Protein AF-A0A9X2YB60-F1 (afdb_monomer_lite)

Secondary structure (DSSP, 8-state):
--HHIIIIITHHHHHHHHHHHHHTTPPPPSS-GGGGGGG-S-EEESS-GGGSPP-TT--TTEEE----PPPTT-------TTGGGGGS-S-------TTTS-S-GGGTHHHHHHHHTT-TT-

Organism: NCBI:txid190147

Structure (mmCIF, N/CA/C/O backbone):
data_AF-A0A9X2YB60-F1
#
_entry.id   AF-A0A9X2YB60-F1
#
loop_
_atom_site.group_PDB
_atom_site.id
_atom_site.type_symbol
_atom_site.label_atom_id
_atom_site.label_alt_id
_atom_site.label_comp_id
_atom_site.label_asym_id
_atom_site.label_entity_id
_atom_site.label_seq_id
_atom_site.pdbx_PDB_ins_code
_atom_site.Cartn_x
_atom_site.Cartn_y
_atom_site.Cartn_z
_atom_site.occupancy
_atom_site.B_iso_or_equiv
_atom_site.auth_seq_id
_atom_site.auth_comp_id
_atom_site.auth_asym_id
_atom_site.auth_atom_id
_atom_site.pdbx_PDB_model_num
ATOM 1 N N . MET A 1 1 ? -1.958 3.501 -20.602 1.00 59.91 1 MET A N 1
ATOM 2 C CA . MET A 1 1 ? -1.789 4.946 -20.308 1.00 59.91 1 MET A CA 1
ATOM 3 C C . MET A 1 1 ? -1.576 5.733 -21.597 1.00 59.91 1 MET A C 1
ATOM 5 O O . MET A 1 1 ? -1.116 5.164 -22.579 1.00 59.91 1 MET A O 1
ATOM 9 N N . THR A 1 2 ? -1.927 7.021 -21.622 1.00 77.19 2 THR A N 1
ATOM 10 C CA . THR A 1 2 ? -1.809 7.863 -22.825 1.00 77.19 2 THR A CA 1
ATOM 11 C C . THR A 1 2 ? -0.345 8.207 -23.132 1.00 77.19 2 THR A C 1
ATOM 13 O O . THR A 1 2 ? 0.476 8.379 -22.231 1.00 77.19 2 THR A O 1
ATOM 16 N N . THR A 1 3 ? 0.002 8.352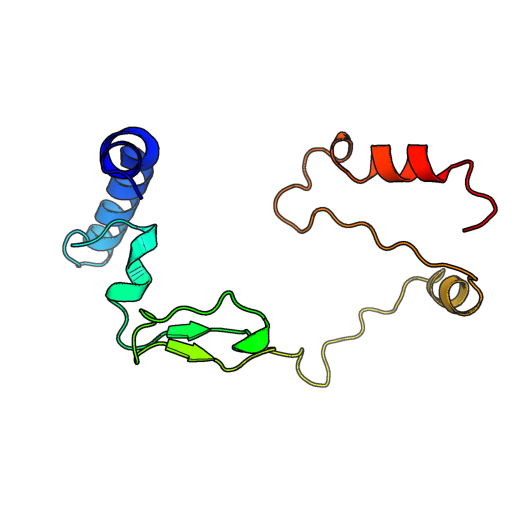 -24.415 1.00 76.44 3 THR A N 1
ATOM 17 C CA . THR A 1 3 ? 1.366 8.682 -24.879 1.00 76.44 3 THR A CA 1
ATOM 18 C C . THR A 1 3 ? 1.938 9.945 -24.222 1.00 76.44 3 THR A C 1
ATOM 20 O O . THR A 1 3 ? 3.147 10.034 -24.004 1.00 76.44 3 THR A O 1
ATOM 23 N N . VAL A 1 4 ? 1.074 10.900 -23.865 1.00 80.69 4 VAL A N 1
ATOM 24 C CA . VAL A 1 4 ? 1.436 12.146 -23.174 1.00 80.69 4 VAL A CA 1
ATOM 25 C C . VAL A 1 4 ? 1.972 11.870 -21.767 1.00 80.69 4 VAL A C 1
ATOM 27 O O . VAL A 1 4 ? 3.024 12.398 -21.406 1.00 80.69 4 VAL A O 1
ATOM 30 N N . ALA A 1 5 ? 1.318 10.992 -20.999 1.00 79.81 5 ALA A N 1
ATOM 31 C CA . ALA A 1 5 ? 1.779 10.628 -19.661 1.00 79.81 5 ALA A CA 1
ATOM 32 C C . ALA A 1 5 ? 3.189 10.019 -19.704 1.00 79.81 5 ALA A C 1
ATOM 34 O O . ALA A 1 5 ? 4.067 10.448 -18.961 1.00 79.81 5 ALA A O 1
ATOM 35 N N . HIS A 1 6 ? 3.446 9.095 -20.637 1.00 78.94 6 HIS A N 1
ATOM 36 C CA . HIS A 1 6 ? 4.764 8.462 -20.778 1.00 78.94 6 HIS A CA 1
ATOM 37 C C . HIS A 1 6 ? 5.853 9.439 -21.225 1.00 78.94 6 HIS A C 1
ATOM 39 O O . HIS A 1 6 ? 6.951 9.454 -20.669 1.00 78.94 6 HIS A O 1
ATOM 45 N N . ARG A 1 7 ? 5.577 10.233 -22.267 1.00 75.38 7 ARG A N 1
ATOM 46 C CA . ARG A 1 7 ? 6.618 11.005 -22.963 1.00 75.38 7 ARG A CA 1
ATOM 47 C C . ARG A 1 7 ? 6.845 12.400 -22.405 1.00 75.38 7 ARG A C 1
ATOM 49 O O . ARG A 1 7 ? 7.898 12.973 -22.678 1.00 75.38 7 ARG A O 1
ATOM 56 N N . VAL A 1 8 ? 5.889 12.938 -21.654 1.00 81.06 8 VAL A N 1
ATOM 57 C CA . VAL A 1 8 ? 5.962 14.298 -21.110 1.00 81.06 8 VAL A CA 1
ATOM 58 C C . VAL A 1 8 ? 6.044 14.247 -19.594 1.00 81.06 8 VAL A C 1
ATOM 60 O O . VAL A 1 8 ? 7.079 14.606 -19.040 1.00 81.06 8 VAL A O 1
ATOM 63 N N . ILE A 1 9 ? 5.007 13.726 -18.937 1.00 85.94 9 ILE A N 1
ATOM 64 C CA . ILE A 1 9 ? 4.895 13.753 -17.471 1.00 85.94 9 ILE A CA 1
ATOM 65 C C . ILE A 1 9 ? 5.959 12.849 -16.833 1.00 85.94 9 ILE A C 1
ATOM 67 O O . ILE A 1 9 ? 6.738 13.284 -15.990 1.00 85.94 9 ILE A O 1
ATOM 71 N N . MET A 1 10 ? 6.062 11.604 -17.302 1.00 89.88 10 MET A N 1
ATOM 72 C CA . MET A 1 10 ? 6.930 10.576 -16.717 1.00 89.88 10 MET A CA 1
ATOM 73 C C . MET A 1 10 ? 8.267 10.406 -17.450 1.00 89.88 10 MET A C 1
ATOM 75 O O . MET A 1 10 ? 9.009 9.452 -17.200 1.00 89.88 10 MET A O 1
ATOM 79 N N . ARG A 1 11 ? 8.626 11.348 -18.334 1.00 89.50 11 ARG A N 1
ATOM 80 C CA . ARG A 1 11 ? 9.877 11.290 -19.111 1.00 89.50 11 ARG A CA 1
ATOM 81 C C . ARG A 1 11 ? 11.111 11.211 -18.212 1.00 89.50 11 ARG A C 1
ATOM 83 O O . ARG A 1 11 ? 12.074 10.523 -18.547 1.00 89.50 11 ARG A O 1
ATOM 90 N N . GLY A 1 12 ? 11.096 11.931 -17.089 1.00 92.06 12 GLY A N 1
ATOM 91 C CA . GLY A 1 12 ? 12.183 11.921 -16.108 1.00 92.06 12 GLY A CA 1
ATOM 92 C C . GLY A 1 12 ? 12.403 10.533 -15.506 1.00 92.06 12 GLY A C 1
ATOM 93 O O . GLY A 1 12 ? 13.531 10.036 -15.512 1.00 92.06 12 GLY A O 1
ATOM 94 N N . SER A 1 13 ? 11.318 9.885 -15.076 1.00 91.88 13 SER A N 1
ATOM 95 C CA . SER A 1 13 ? 11.325 8.526 -14.525 1.00 91.88 13 SER A CA 1
ATOM 96 C C . SER A 1 13 ? 11.848 7.513 -15.540 1.00 91.88 13 SER A C 1
ATOM 98 O O . SER A 1 13 ? 12.756 6.747 -15.221 1.00 91.88 13 SER A O 1
ATOM 100 N N . GLN A 1 14 ? 11.372 7.581 -16.790 1.00 93.06 14 GLN A N 1
ATOM 101 C CA . GLN A 1 14 ? 11.837 6.691 -17.857 1.00 93.06 14 GLN A CA 1
ATOM 102 C C . GLN A 1 14 ? 13.342 6.849 -18.124 1.00 93.06 14 GLN A C 1
ATOM 104 O O . GLN A 1 14 ? 14.073 5.866 -18.147 1.00 93.06 14 GLN A O 1
ATOM 109 N N . ARG A 1 15 ? 13.845 8.088 -18.239 1.00 93.25 15 ARG A N 1
ATOM 110 C CA . ARG A 1 15 ? 15.286 8.336 -18.446 1.00 93.25 15 ARG A CA 1
ATOM 111 C C . ARG A 1 15 ? 16.144 7.805 -17.301 1.00 93.25 15 ARG A C 1
ATOM 113 O O . ARG A 1 15 ? 17.274 7.379 -17.534 1.00 93.25 15 ARG A O 1
ATOM 120 N N . ARG A 1 16 ? 15.651 7.889 -16.061 1.00 94.56 16 ARG A N 1
ATOM 121 C CA . ARG A 1 16 ? 16.364 7.365 -14.891 1.00 94.56 16 ARG A CA 1
ATOM 122 C C . ARG A 1 16 ? 16.382 5.838 -14.899 1.00 94.56 16 ARG A C 1
ATOM 124 O O . ARG A 1 16 ? 17.426 5.265 -14.606 1.00 94.56 16 ARG A O 1
ATOM 131 N N . PHE A 1 17 ? 15.279 5.209 -15.295 1.00 94.31 17 PHE A N 1
ATOM 132 C CA . PHE A 1 17 ? 15.194 3.763 -15.476 1.00 94.31 17 PHE A CA 1
ATOM 133 C C . PHE A 1 17 ? 16.146 3.259 -16.565 1.00 94.31 17 PHE A C 1
ATOM 135 O O . PHE A 1 17 ? 16.976 2.400 -16.289 1.00 94.31 17 PHE A O 1
ATOM 142 N N . ASP A 1 18 ? 16.136 3.871 -17.752 1.00 94.81 18 ASP A N 1
ATOM 143 C CA . ASP A 1 18 ? 17.036 3.482 -18.847 1.00 94.81 18 ASP A CA 1
ATOM 144 C C . ASP A 1 18 ? 18.516 3.663 -18.475 1.00 94.81 18 ASP A C 1
ATOM 146 O O . ASP A 1 18 ? 19.362 2.865 -18.871 1.00 94.81 18 ASP A O 1
ATOM 150 N N . ARG A 1 19 ? 18.844 4.684 -17.671 1.00 96.06 19 ARG A N 1
ATOM 151 C CA . ARG A 1 19 ? 20.201 4.861 -17.134 1.00 96.06 19 ARG A CA 1
ATOM 152 C C . ARG A 1 19 ? 20.581 3.748 -16.158 1.00 96.06 19 ARG A C 1
ATOM 154 O O . ARG A 1 19 ? 21.719 3.295 -16.194 1.00 96.06 19 ARG A O 1
ATOM 161 N N . ALA A 1 20 ? 19.660 3.333 -15.289 1.00 95.75 20 ALA A N 1
ATOM 162 C CA . ALA A 1 20 ? 19.894 2.227 -14.365 1.00 95.75 20 ALA A CA 1
ATOM 163 C C . ALA A 1 20 ? 20.106 0.906 -15.123 1.00 95.75 20 ALA A C 1
ATOM 165 O O . ALA A 1 20 ? 21.042 0.176 -14.812 1.00 95.75 20 ALA A O 1
ATOM 166 N N . LEU A 1 21 ? 19.315 0.654 -16.173 1.00 95.12 21 LEU A N 1
ATOM 167 C CA . LEU A 1 21 ? 19.499 -0.494 -17.066 1.00 95.12 21 LEU A CA 1
ATOM 168 C C . LEU A 1 21 ? 20.868 -0.468 -17.754 1.00 95.12 21 LEU A C 1
ATOM 170 O O . LEU A 1 21 ? 21.579 -1.468 -17.722 1.00 95.12 21 LEU A O 1
ATOM 174 N N . ALA A 1 22 ? 21.273 0.681 -18.303 1.00 96.69 22 ALA A N 1
ATOM 175 C CA . ALA A 1 22 ? 22.586 0.835 -18.926 1.00 96.69 22 ALA A CA 1
ATOM 176 C C . ALA A 1 22 ? 23.737 0.605 -17.931 1.00 96.69 22 ALA A C 1
ATOM 178 O O . ALA A 1 22 ? 24.714 -0.061 -18.265 1.00 96.69 22 ALA A O 1
ATOM 179 N N . ALA A 1 23 ? 23.613 1.103 -16.696 1.00 97.56 23 ALA A N 1
ATOM 180 C CA . ALA A 1 23 ? 24.595 0.868 -15.636 1.00 97.56 23 ALA A CA 1
ATOM 181 C C . ALA A 1 23 ? 24.687 -0.615 -15.228 1.00 97.56 23 ALA A C 1
ATOM 183 O O . ALA A 1 23 ? 25.754 -1.069 -14.825 1.00 97.56 23 ALA A O 1
ATOM 184 N N . ALA A 1 24 ? 23.598 -1.372 -15.378 1.00 96.12 24 ALA A N 1
ATOM 185 C CA . ALA A 1 24 ? 23.562 -2.821 -15.190 1.00 96.12 24 ALA A CA 1
ATOM 186 C C . ALA A 1 24 ? 24.009 -3.619 -16.438 1.00 96.12 24 ALA A C 1
ATOM 188 O O . ALA A 1 24 ? 23.898 -4.841 -16.451 1.00 96.12 24 ALA A O 1
ATOM 189 N N . GLY A 1 25 ? 24.491 -2.954 -17.497 1.00 97.06 25 GLY A N 1
ATOM 190 C CA . GLY A 1 25 ? 24.929 -3.602 -18.741 1.00 97.06 25 GLY A CA 1
ATOM 191 C C . GLY A 1 25 ? 23.792 -4.017 -19.682 1.00 97.06 25 GLY A C 1
ATOM 192 O O . GLY A 1 25 ? 24.024 -4.752 -20.640 1.00 97.06 25 GLY A O 1
ATOM 193 N N . SER A 1 26 ? 22.567 -3.551 -19.430 1.00 95.31 26 SER A N 1
ATOM 194 C CA . SER A 1 26 ? 21.396 -3.829 -20.261 1.00 95.31 26 SER A CA 1
ATOM 195 C C . SER A 1 26 ? 21.132 -2.716 -21.282 1.00 95.31 26 SER A C 1
ATOM 197 O O . SER A 1 26 ? 21.686 -1.616 -21.224 1.00 95.31 26 SER A O 1
ATOM 199 N N . ARG A 1 27 ? 20.260 -3.008 -22.248 1.00 94.75 27 ARG A N 1
ATOM 200 C CA . ARG A 1 27 ? 19.737 -2.020 -23.202 1.00 94.75 27 ARG A CA 1
ATOM 201 C C . ARG A 1 27 ? 18.623 -1.201 -22.544 1.00 94.75 27 ARG A C 1
ATOM 203 O O . ARG A 1 27 ? 18.078 -1.589 -21.514 1.00 94.75 27 ARG A O 1
ATOM 210 N N . SER A 1 28 ? 18.262 -0.073 -23.155 1.00 93.75 28 SER A N 1
ATOM 211 C CA . SER A 1 28 ? 17.074 0.689 -22.748 1.00 93.75 28 SER A CA 1
ATOM 212 C C . SER A 1 28 ? 15.814 -0.173 -22.809 1.00 93.75 28 SER A C 1
ATOM 214 O O . SER A 1 28 ? 15.710 -1.075 -23.645 1.00 93.75 28 SER A O 1
ATOM 216 N N . SER A 1 29 ? 14.851 0.126 -21.939 1.00 92.75 29 SER A N 1
ATOM 217 C CA . SER A 1 29 ? 13.627 -0.662 -21.849 1.00 92.75 29 SER A CA 1
ATOM 218 C C . SER A 1 29 ? 12.781 -0.511 -23.118 1.00 92.75 29 SER A C 1
ATOM 220 O O . SER A 1 29 ? 12.536 0.618 -23.554 1.00 92.75 29 SER A O 1
ATOM 222 N N . PRO A 1 30 ? 12.270 -1.611 -23.701 1.00 92.81 30 PRO A N 1
ATOM 223 C CA . PRO A 1 30 ? 11.337 -1.546 -24.825 1.00 92.81 30 PRO A CA 1
ATOM 224 C C . PRO A 1 30 ? 9.923 -1.104 -24.406 1.00 92.81 30 PRO A C 1
ATOM 226 O O . PRO A 1 30 ? 9.090 -0.819 -25.265 1.00 92.81 30 PRO A O 1
ATOM 229 N N . VAL A 1 31 ? 9.638 -1.046 -23.101 1.00 91.25 31 VAL A N 1
ATOM 230 C CA . VAL A 1 31 ? 8.348 -0.624 -22.534 1.00 91.25 31 VAL A CA 1
ATOM 231 C C . VAL A 1 31 ? 8.527 0.517 -21.533 1.00 91.25 31 VAL A C 1
ATOM 233 O O . VAL A 1 31 ? 9.631 0.765 -21.037 1.00 91.25 31 VAL A O 1
ATOM 236 N N . PHE A 1 32 ? 7.436 1.217 -21.227 1.00 90.88 32 PHE A N 1
ATOM 237 C CA . PHE A 1 32 ? 7.440 2.220 -20.166 1.00 90.88 32 PHE A CA 1
ATOM 238 C C . PHE A 1 32 ? 7.711 1.566 -18.805 1.00 90.88 32 PHE A C 1
ATOM 240 O O . PHE A 1 32 ? 7.329 0.420 -18.594 1.00 90.88 32 PHE A O 1
ATOM 247 N N . ILE A 1 33 ? 8.346 2.281 -17.872 1.00 89.56 33 ILE A N 1
ATOM 248 C CA . ILE A 1 33 ? 8.767 1.720 -16.579 1.00 89.56 33 ILE A CA 1
ATOM 249 C C . ILE A 1 33 ? 7.642 0.976 -15.846 1.00 89.56 33 ILE A C 1
ATOM 251 O O . ILE A 1 33 ? 7.895 -0.102 -15.340 1.00 89.56 33 ILE A O 1
ATOM 255 N N . SER A 1 34 ? 6.401 1.470 -15.830 1.00 89.38 34 SER A N 1
ATOM 256 C CA . SER A 1 34 ? 5.283 0.781 -15.157 1.00 89.38 34 SER A CA 1
ATOM 257 C C . SER A 1 34 ? 4.751 -0.445 -15.912 1.00 89.38 34 SER A C 1
ATOM 259 O O . SER A 1 34 ? 4.039 -1.252 -15.328 1.00 89.38 34 SER A O 1
ATOM 261 N N . ASP A 1 35 ? 5.119 -0.609 -17.183 1.00 89.81 35 ASP A N 1
ATOM 262 C CA . ASP A 1 35 ? 4.763 -1.759 -18.020 1.00 89.81 35 ASP A CA 1
ATOM 263 C C . ASP A 1 35 ? 5.817 -2.882 -17.939 1.00 89.81 35 ASP A C 1
ATOM 265 O O . ASP A 1 35 ? 5.690 -3.892 -18.637 1.00 89.81 35 ASP A O 1
ATOM 269 N N . TRP A 1 36 ? 6.852 -2.732 -17.097 1.00 89.19 36 TRP A N 1
ATOM 270 C CA . TRP A 1 36 ? 7.916 -3.725 -16.914 1.00 89.19 36 TRP A CA 1
ATOM 271 C C . TRP A 1 36 ? 7.429 -5.162 -16.654 1.00 89.19 36 TRP A C 1
ATOM 273 O O . TRP A 1 36 ? 8.115 -6.064 -17.139 1.00 89.19 36 TRP A O 1
ATOM 283 N N . PRO A 1 37 ? 6.273 -5.434 -15.993 1.00 89.81 37 PRO A N 1
ATOM 284 C CA . PRO A 1 37 ? 5.827 -6.811 -15.771 1.00 89.81 37 PRO A CA 1
ATOM 285 C C . PRO A 1 37 ? 5.621 -7.601 -17.069 1.00 89.81 37 PRO A C 1
ATOM 287 O O . PRO A 1 37 ? 5.724 -8.820 -17.075 1.00 89.81 37 PRO A O 1
ATOM 290 N N . ARG A 1 38 ? 5.400 -6.912 -18.199 1.00 88.75 38 ARG A N 1
ATOM 291 C CA . ARG A 1 38 ? 5.291 -7.530 -19.531 1.00 88.75 38 ARG A CA 1
ATOM 292 C C . ARG A 1 38 ? 6.595 -8.153 -20.032 1.00 88.75 38 ARG A C 1
ATOM 294 O O . ARG A 1 38 ? 6.565 -8.881 -21.017 1.00 88.75 38 ARG A O 1
ATOM 301 N N . LEU A 1 39 ? 7.725 -7.793 -19.427 1.00 90.81 39 LEU A N 1
ATOM 302 C CA . LEU A 1 39 ? 9.052 -8.299 -19.775 1.00 90.81 39 LEU A CA 1
ATOM 303 C C . LEU A 1 39 ? 9.534 -9.397 -18.826 1.00 90.81 39 LEU A C 1
ATOM 305 O O . LEU A 1 39 ? 10.610 -9.939 -19.052 1.00 90.81 39 LEU A O 1
ATOM 309 N N . ALA A 1 40 ? 8.793 -9.681 -17.755 1.00 92.38 40 ALA A N 1
ATOM 310 C CA . ALA A 1 40 ? 9.167 -10.712 -16.805 1.00 92.38 40 ALA A CA 1
ATOM 311 C C . ALA A 1 40 ? 8.823 -12.101 -17.357 1.00 92.38 40 ALA A C 1
ATOM 313 O O . ALA A 1 40 ? 7.753 -12.288 -17.939 1.00 92.38 40 ALA A O 1
ATOM 314 N N . ASP A 1 41 ? 9.695 -13.081 -17.113 1.00 95.25 41 ASP A N 1
ATOM 315 C CA . ASP A 1 41 ? 9.409 -14.489 -17.421 1.00 95.25 41 ASP A CA 1
ATOM 316 C C . ASP A 1 41 ? 8.245 -15.028 -16.567 1.00 95.25 41 ASP A C 1
ATOM 318 O O . ASP A 1 41 ? 7.494 -15.898 -17.002 1.00 95.25 41 ASP A O 1
ATOM 322 N N . GLY A 1 42 ? 8.068 -14.469 -15.365 1.00 95.81 42 GLY A N 1
ATOM 323 C CA . GLY A 1 42 ? 6.981 -14.766 -14.438 1.00 95.81 42 GLY A CA 1
ATOM 324 C C . GLY A 1 42 ? 6.751 -13.620 -13.451 1.00 95.81 42 GLY A C 1
ATOM 325 O O . GLY A 1 42 ? 7.684 -12.900 -13.089 1.00 95.81 42 GLY A O 1
ATOM 326 N N . ILE A 1 43 ? 5.506 -13.447 -13.013 1.00 95.81 43 ILE A N 1
ATOM 327 C CA . ILE A 1 43 ? 5.096 -12.482 -11.992 1.00 95.81 43 ILE A CA 1
ATOM 328 C C . ILE A 1 43 ? 4.370 -13.232 -10.889 1.00 95.81 43 ILE A C 1
ATOM 330 O O . ILE A 1 43 ? 3.361 -13.884 -11.130 1.00 95.81 43 ILE A O 1
ATOM 334 N N . VAL A 1 44 ? 4.865 -13.078 -9.668 1.00 96.00 44 VAL A N 1
ATOM 335 C CA . VAL A 1 44 ? 4.259 -13.663 -8.477 1.00 96.00 44 VAL A CA 1
ATOM 336 C C . VAL A 1 44 ? 3.447 -12.574 -7.778 1.00 96.00 44 VAL A C 1
ATOM 338 O O . VAL A 1 44 ? 4.006 -11.700 -7.112 1.00 96.00 44 VAL A O 1
ATOM 341 N N . GLN A 1 45 ? 2.130 -12.596 -7.967 1.00 95.12 45 GLN A N 1
ATOM 342 C CA . GLN A 1 45 ? 1.198 -11.663 -7.344 1.00 95.12 45 GLN A CA 1
ATOM 343 C C . GLN A 1 45 ? 0.878 -12.147 -5.926 1.00 95.12 45 GLN A C 1
ATOM 345 O O . GLN A 1 45 ? 0.320 -13.225 -5.720 1.00 95.12 45 GLN A O 1
ATOM 350 N N . LEU A 1 46 ? 1.218 -11.334 -4.925 1.00 95.19 46 LEU A N 1
ATOM 351 C CA . LEU A 1 46 ? 1.098 -11.687 -3.501 1.00 95.19 46 LEU A CA 1
ATOM 352 C C . LEU A 1 46 ? -0.328 -11.483 -2.951 1.00 95.19 46 LEU A C 1
ATOM 354 O O . LEU A 1 46 ? -0.510 -11.079 -1.803 1.00 95.19 46 LEU A O 1
ATOM 358 N N . SER A 1 47 ? -1.326 -11.766 -3.784 1.00 94.44 47 SER A N 1
ATOM 359 C CA . SER A 1 47 ? -2.761 -11.627 -3.528 1.00 94.44 47 SER A CA 1
ATOM 360 C C . SER A 1 47 ? -3.499 -12.891 -3.989 1.00 94.44 47 SER A C 1
ATOM 362 O O . SER A 1 47 ? -2.880 -13.795 -4.554 1.00 94.44 47 SER A O 1
ATOM 364 N N . VAL A 1 48 ? -4.807 -12.954 -3.745 1.00 94.25 48 VAL A N 1
ATOM 365 C CA . VAL A 1 48 ? -5.713 -13.931 -4.375 1.00 94.25 48 VAL A CA 1
ATOM 366 C C . VAL A 1 48 ? -6.439 -13.270 -5.540 1.00 94.25 48 VAL A C 1
ATOM 368 O O . VAL A 1 48 ? -6.657 -12.061 -5.518 1.00 94.25 48 VAL A O 1
ATOM 371 N N . GLU A 1 49 ? -6.832 -14.057 -6.539 1.00 93.44 49 GLU A N 1
ATOM 372 C CA . GLU A 1 49 ? -7.534 -13.548 -7.725 1.00 93.44 49 GLU A CA 1
ATOM 373 C C . GLU A 1 49 ? -8.819 -12.792 -7.357 1.00 93.44 49 GLU A C 1
ATOM 375 O O . GLU A 1 49 ? -9.029 -11.682 -7.835 1.00 93.44 49 GLU A O 1
ATOM 380 N N . ASP A 1 50 ? -9.608 -13.329 -6.421 1.00 93.94 50 ASP A N 1
ATOM 381 C CA . ASP A 1 50 ? -10.872 -12.735 -5.956 1.00 93.94 50 ASP A CA 1
ATOM 382 C C . ASP A 1 50 ? -10.719 -11.346 -5.306 1.00 93.94 50 ASP A C 1
ATOM 384 O O . ASP A 1 50 ? -11.712 -10.645 -5.105 1.00 93.94 50 ASP A O 1
ATOM 388 N N . PHE A 1 51 ? -9.497 -10.941 -4.938 1.00 94.81 51 PHE A N 1
ATOM 389 C CA . PHE A 1 51 ? -9.216 -9.618 -4.366 1.00 94.81 51 PHE A CA 1
ATOM 390 C C . PHE A 1 51 ? -8.752 -8.603 -5.416 1.00 94.81 51 PHE A C 1
ATOM 392 O O . PHE A 1 51 ? -8.679 -7.411 -5.115 1.00 94.81 51 PHE A O 1
ATOM 399 N N . GLU A 1 52 ? -8.443 -9.043 -6.636 1.00 93.56 52 GLU A N 1
ATOM 400 C CA . GLU A 1 52 ? -8.077 -8.163 -7.739 1.00 93.56 52 GLU A CA 1
ATOM 401 C C . GLU A 1 52 ? -9.262 -7.918 -8.678 1.00 93.56 52 GLU A C 1
ATOM 403 O O . GLU A 1 52 ? -10.215 -8.691 -8.771 1.00 93.56 52 GLU A O 1
ATOM 408 N N . TYR A 1 53 ? -9.190 -6.833 -9.446 1.00 93.06 53 TYR A N 1
ATOM 409 C CA . TYR A 1 53 ? -10.147 -6.615 -10.526 1.00 93.06 53 TYR A CA 1
ATOM 410 C C . TYR A 1 53 ? -9.979 -7.691 -11.614 1.00 93.06 53 TYR A C 1
ATOM 412 O O . TYR A 1 53 ? -8.858 -7.870 -12.103 1.00 93.06 53 TYR A O 1
ATOM 420 N N . PRO A 1 54 ? -11.065 -8.352 -12.067 1.00 90.25 54 PRO A N 1
ATOM 421 C CA . PRO A 1 54 ? -10.982 -9.355 -13.121 1.00 90.25 54 PRO A CA 1
ATOM 422 C C . PRO A 1 54 ? -10.384 -8.780 -14.406 1.00 90.25 54 PRO A C 1
ATOM 424 O O . PRO A 1 54 ? -10.821 -7.739 -14.907 1.00 90.25 54 PRO A O 1
ATOM 427 N N . ARG A 1 55 ? -9.396 -9.480 -14.970 1.00 90.44 55 ARG A N 1
ATOM 428 C CA . ARG A 1 55 ? -8.716 -9.083 -16.206 1.00 90.44 55 ARG A CA 1
ATOM 429 C C . ARG A 1 55 ? -8.736 -10.207 -17.224 1.00 90.44 55 ARG A C 1
ATOM 431 O O . ARG A 1 55 ? -7.983 -11.167 -17.119 1.00 90.44 55 ARG A O 1
ATOM 438 N N . SER A 1 56 ? -9.537 -10.039 -18.272 1.00 91.94 56 SER A N 1
ATOM 439 C CA . SER A 1 56 ? -9.568 -10.977 -19.401 1.00 91.94 56 SER A CA 1
ATOM 440 C C . SER A 1 56 ? -8.261 -11.009 -20.202 1.00 91.94 56 SER A C 1
ATOM 442 O O . SER A 1 56 ? -8.057 -11.908 -21.009 1.00 91.94 56 SER A O 1
ATOM 444 N N . ASP A 1 57 ? -7.405 -10.000 -20.030 1.00 90.94 57 ASP A N 1
ATOM 445 C CA . ASP A 1 57 ? -6.123 -9.836 -20.716 1.00 90.94 57 ASP A CA 1
ATOM 446 C C . ASP A 1 57 ? -4.914 -10.143 -19.813 1.00 90.94 57 ASP A C 1
ATOM 448 O O . ASP A 1 57 ? -3.792 -9.743 -20.136 1.00 90.94 57 ASP A O 1
ATOM 452 N N . LEU A 1 58 ? -5.127 -10.807 -18.669 1.00 90.75 58 LEU A N 1
ATOM 453 C CA . LEU A 1 58 ? -4.039 -11.153 -17.763 1.00 90.75 58 LEU A CA 1
ATOM 454 C C . LEU A 1 58 ? -3.065 -12.127 -18.457 1.00 90.75 58 LEU A C 1
ATOM 456 O O . LEU A 1 58 ? -3.495 -13.172 -18.951 1.00 90.75 58 LEU A O 1
ATOM 460 N N . PRO A 1 59 ? -1.758 -11.814 -18.524 1.00 90.12 59 PRO A N 1
ATOM 461 C CA . PRO A 1 59 ? -0.787 -12.722 -19.117 1.00 90.12 59 PRO A CA 1
ATOM 462 C C . PRO A 1 59 ? -0.711 -14.049 -18.345 1.00 90.12 59 PRO A C 1
ATOM 464 O O . PRO A 1 59 ? -0.745 -14.028 -17.115 1.00 90.12 59 PRO A O 1
ATOM 467 N N . PRO A 1 60 ? -0.487 -15.188 -19.026 1.00 90.56 60 PRO A N 1
ATOM 468 C CA . PRO A 1 60 ? -0.342 -16.490 -18.368 1.00 90.56 60 PRO A CA 1
ATOM 469 C C . PRO A 1 60 ? 0.924 -16.599 -17.501 1.00 90.56 60 PRO A C 1
ATOM 471 O O . PRO A 1 60 ? 1.094 -17.585 -16.796 1.00 90.56 60 PRO A O 1
ATOM 474 N N . SER A 1 61 ? 1.824 -15.612 -17.567 1.00 93.31 61 SER A N 1
ATOM 475 C CA . SER A 1 61 ? 3.012 -15.520 -16.716 1.00 93.31 61 SER A CA 1
ATOM 476 C C . SER A 1 61 ? 2.718 -14.989 -15.308 1.00 93.31 61 SER A C 1
ATOM 478 O O . SER A 1 61 ? 3.633 -14.925 -14.491 1.00 93.31 61 SER A O 1
ATOM 480 N N . VAL A 1 62 ? 1.479 -14.579 -15.013 1.00 95.00 62 VAL A N 1
ATOM 481 C CA . VAL A 1 62 ? 1.076 -14.112 -13.682 1.00 95.00 62 VAL A CA 1
ATOM 482 C C . VAL A 1 62 ? 0.528 -15.279 -12.865 1.00 95.00 62 VAL A C 1
ATOM 484 O O . VAL A 1 62 ? -0.425 -15.934 -13.277 1.00 95.00 62 VAL A O 1
ATOM 487 N N . GLU A 1 63 ? 1.095 -15.495 -11.683 1.00 95.62 63 GLU A N 1
ATOM 488 C CA . GLU A 1 63 ? 0.646 -16.485 -10.707 1.00 95.62 63 GLU A CA 1
ATOM 489 C C . GLU A 1 63 ? 0.221 -15.788 -9.409 1.00 95.62 63 GLU A C 1
ATOM 491 O O . GLU A 1 63 ? 0.975 -14.998 -8.834 1.00 95.62 63 GLU A O 1
ATOM 496 N N . PHE A 1 64 ? -0.988 -16.088 -8.939 1.00 95.88 64 PHE A N 1
ATOM 497 C CA . PHE A 1 64 ? -1.497 -15.635 -7.646 1.00 95.88 64 PHE A CA 1
ATOM 498 C C . PHE A 1 64 ? -1.084 -16.619 -6.555 1.00 95.88 64 PHE A C 1
ATOM 500 O O . PHE A 1 64 ? -1.484 -17.780 -6.586 1.00 95.88 64 PHE A O 1
ATOM 507 N N . VAL A 1 65 ? -0.310 -16.156 -5.573 1.00 95.62 65 VAL A N 1
ATOM 508 C CA . VAL A 1 65 ? 0.200 -17.008 -4.476 1.00 95.62 65 VAL A CA 1
ATOM 509 C C . VAL A 1 65 ? -0.168 -16.482 -3.088 1.00 95.62 65 VAL A C 1
ATOM 511 O O . VAL A 1 65 ? 0.402 -16.901 -2.079 1.00 95.62 65 VAL A O 1
ATOM 514 N N . GLY A 1 66 ? -1.057 -15.493 -3.029 1.00 93.69 66 GLY A N 1
ATOM 515 C CA . GLY A 1 66 ? -1.428 -14.818 -1.798 1.00 93.69 66 GLY A CA 1
ATOM 516 C C . GLY A 1 66 ? -2.642 -15.416 -1.072 1.00 93.69 66 GLY A C 1
ATOM 517 O O . GLY A 1 66 ? -3.210 -16.414 -1.506 1.00 93.69 66 GLY A O 1
ATOM 518 N N . PRO A 1 67 ? -3.053 -14.770 0.037 1.00 91.44 67 PRO A N 1
ATOM 519 C CA . PRO A 1 67 ? -2.295 -13.717 0.707 1.00 91.44 67 PRO A CA 1
ATOM 520 C C . PRO A 1 67 ? -1.028 -14.296 1.353 1.00 91.44 67 PRO A C 1
ATOM 522 O O . PRO A 1 67 ? -1.055 -15.361 1.972 1.00 91.44 67 PRO A O 1
ATOM 525 N N . VAL A 1 68 ? 0.096 -13.582 1.245 1.00 89.50 68 VAL A N 1
ATOM 526 C CA . VAL A 1 68 ? 1.321 -13.982 1.951 1.00 89.50 68 VAL A CA 1
ATOM 527 C C . VAL A 1 68 ? 1.178 -13.611 3.419 1.00 89.50 68 VAL A C 1
ATOM 529 O O . VAL A 1 68 ? 1.374 -12.462 3.820 1.00 89.50 68 VAL A O 1
ATOM 532 N N . LEU A 1 69 ? 0.821 -14.599 4.232 1.00 87.56 69 LEU A N 1
ATOM 533 C CA . LEU A 1 69 ? 0.677 -14.408 5.666 1.00 87.56 69 LEU A CA 1
ATOM 534 C C . LEU A 1 69 ? 2.050 -14.361 6.353 1.00 87.56 69 LEU A C 1
ATOM 536 O O . LEU A 1 69 ? 2.992 -15.042 5.931 1.00 87.56 69 LEU A O 1
ATOM 540 N N . PRO A 1 70 ? 2.194 -13.578 7.436 1.00 80.75 70 PRO A N 1
ATOM 541 C CA . PRO A 1 70 ? 3.386 -13.626 8.268 1.00 80.75 70 PRO A CA 1
ATOM 542 C C . PRO A 1 70 ? 3.702 -15.063 8.705 1.00 80.75 70 PRO A C 1
ATOM 544 O O . PRO A 1 70 ? 2.828 -15.776 9.195 1.00 80.75 70 PRO A O 1
ATOM 547 N N . GLY A 1 71 ? 4.960 -15.486 8.551 1.00 77.69 71 GLY A N 1
ATOM 548 C CA . GLY A 1 71 ? 5.404 -16.792 9.038 1.00 77.69 71 GLY A CA 1
ATOM 549 C C . GLY A 1 71 ? 5.180 -16.953 10.546 1.00 77.69 71 GLY A C 1
ATOM 550 O O . GLY A 1 71 ? 5.273 -15.985 11.308 1.00 77.69 71 GLY A O 1
ATOM 551 N N . LYS A 1 72 ? 4.907 -18.190 10.980 1.00 66.00 72 LYS A N 1
ATOM 552 C CA . LYS A 1 72 ? 4.804 -18.542 12.404 1.00 66.00 72 LYS A CA 1
ATOM 553 C C . LYS A 1 72 ? 6.108 -18.151 13.113 1.00 66.00 72 LYS A C 1
ATOM 555 O O . LYS A 1 72 ? 7.180 -18.552 12.672 1.00 66.00 72 LYS A O 1
ATOM 560 N N . GLY A 1 73 ? 6.014 -17.373 14.192 1.00 62.47 73 GLY A N 1
ATOM 561 C CA . GLY A 1 73 ? 7.177 -16.969 14.991 1.00 62.47 73 GLY A CA 1
ATOM 562 C C . GLY A 1 73 ? 7.787 -15.606 14.653 1.00 62.47 73 GLY A C 1
ATOM 563 O O . GLY A 1 73 ? 8.909 -15.338 15.083 1.00 62.47 73 GLY A O 1
ATOM 564 N N . LYS A 1 74 ? 7.088 -14.714 13.928 1.00 61.38 74 LYS A N 1
ATOM 565 C CA . LYS A 1 74 ? 7.465 -13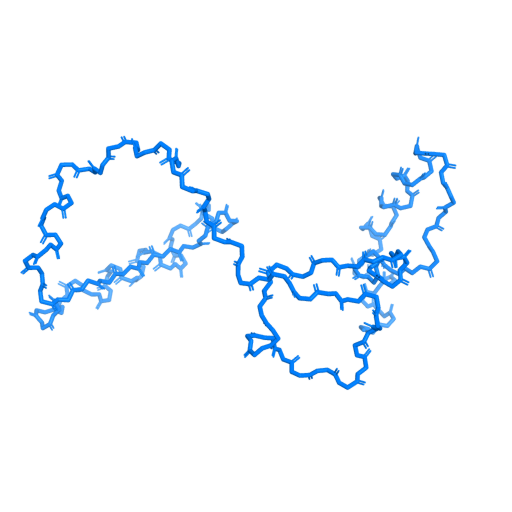.291 13.970 1.00 61.38 74 LYS A CA 1
ATOM 566 C C . LYS A 1 74 ? 7.411 -12.817 15.423 1.00 61.38 74 LYS A C 1
ATOM 568 O O . LYS A 1 74 ? 6.400 -13.001 16.091 1.00 61.38 74 LYS A O 1
ATOM 573 N N . VAL A 1 75 ? 8.537 -12.264 15.873 1.00 55.72 75 VAL A N 1
ATOM 574 C CA . VAL A 1 75 ? 8.783 -11.782 17.233 1.00 55.72 75 VAL A CA 1
ATOM 575 C C . VAL A 1 75 ? 7.651 -10.848 17.636 1.00 55.72 75 VAL A C 1
ATOM 577 O O . VAL A 1 75 ? 7.516 -9.760 17.072 1.00 55.72 75 VAL A O 1
ATOM 580 N N . ASP A 1 76 ? 6.843 -11.296 18.590 1.00 63.97 76 ASP A N 1
ATOM 581 C CA . ASP A 1 76 ? 5.951 -10.417 19.321 1.00 63.97 76 ASP A CA 1
ATOM 582 C C . ASP A 1 76 ? 6.852 -9.396 20.020 1.00 63.97 76 ASP A C 1
ATOM 584 O O . ASP A 1 76 ? 7.662 -9.752 20.878 1.00 63.97 76 ASP A O 1
ATOM 588 N N . LYS A 1 77 ? 6.807 -8.133 19.586 1.00 67.88 77 LYS A N 1
ATOM 589 C CA . LYS A 1 77 ? 7.598 -7.062 20.214 1.00 67.88 77 LYS A CA 1
ATOM 590 C C . LYS A 1 77 ? 7.060 -6.698 21.605 1.00 67.88 77 LYS A C 1
ATOM 592 O O . LYS A 1 77 ? 7.539 -5.732 22.192 1.00 67.88 77 LYS A O 1
ATOM 597 N N . GLY A 1 78 ? 6.107 -7.478 22.119 1.00 79.94 78 GLY A N 1
ATOM 598 C CA . GLY A 1 78 ? 5.253 -7.105 23.223 1.00 79.94 78 GLY A CA 1
ATOM 599 C C . GLY A 1 78 ? 4.201 -6.139 22.703 1.00 79.94 78 GLY A C 1
ATOM 600 O O . GLY A 1 78 ? 4.513 -5.147 22.038 1.00 79.94 78 GLY A O 1
ATOM 601 N N . LEU A 1 79 ? 2.944 -6.445 22.986 1.00 87.62 79 LEU A N 1
ATOM 602 C CA . LE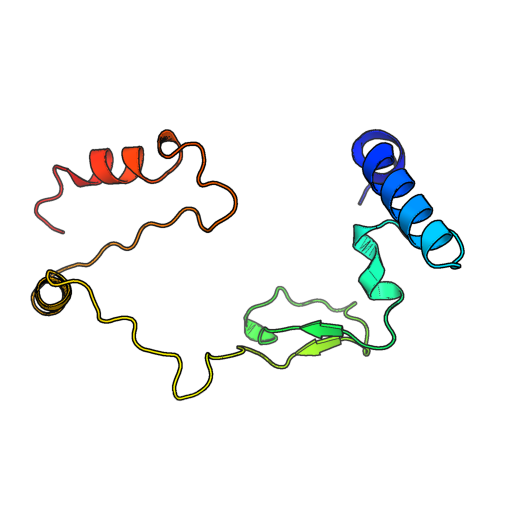U A 1 79 ? 1.865 -5.487 22.810 1.00 87.62 79 LEU A CA 1
ATOM 603 C C . LEU A 1 79 ? 2.033 -4.368 23.854 1.00 87.62 79 LEU A C 1
ATOM 605 O O . LEU A 1 79 ? 2.591 -4.619 24.925 1.00 87.62 79 LEU A O 1
ATOM 609 N N . PRO A 1 80 ? 1.614 -3.131 23.549 1.00 90.00 80 PRO A N 1
ATOM 610 C CA . PRO A 1 80 ? 1.712 -2.031 24.501 1.00 90.00 80 PRO A CA 1
ATOM 611 C C . PRO A 1 80 ? 0.855 -2.293 25.746 1.00 90.00 80 PRO A C 1
ATOM 613 O O . PRO A 1 80 ? -0.140 -3.011 25.672 1.00 90.00 80 PRO A O 1
ATOM 616 N N . ASP A 1 81 ? 1.199 -1.659 26.868 1.00 93.38 81 ASP A N 1
ATOM 617 C CA . ASP A 1 81 ? 0.532 -1.889 28.162 1.00 93.38 81 ASP A CA 1
ATOM 618 C C . ASP A 1 81 ? -0.981 -1.603 28.142 1.00 93.38 81 ASP A C 1
ATOM 620 O O . ASP A 1 81 ? -1.722 -2.207 28.910 1.00 93.38 81 ASP A O 1
ATOM 624 N N . TRP A 1 82 ? -1.444 -0.721 27.247 1.00 93.00 82 TRP A N 1
ATOM 625 C CA . TRP A 1 82 ? -2.865 -0.401 27.046 1.00 93.00 82 TRP A CA 1
ATOM 626 C C . TRP A 1 82 ? -3.609 -1.426 26.179 1.00 93.00 82 TRP A C 1
ATOM 628 O O . TRP A 1 82 ? -4.828 -1.373 26.071 1.00 93.00 82 TRP A O 1
ATOM 638 N N . TRP A 1 83 ? -2.920 -2.373 25.533 1.00 92.69 83 TRP A N 1
ATOM 639 C CA . TRP A 1 83 ? -3.561 -3.340 24.634 1.00 92.69 83 TRP A CA 1
ATOM 640 C C . TRP A 1 83 ? -4.736 -4.107 25.261 1.00 92.69 83 TRP A C 1
ATOM 642 O O . TRP A 1 83 ? -5.739 -4.297 24.567 1.00 92.69 83 TRP A O 1
ATOM 652 N N . PRO A 1 84 ? -4.676 -4.528 26.544 1.00 93.12 84 PRO A N 1
ATOM 653 C CA . PRO A 1 84 ? -5.806 -5.182 27.190 1.00 93.12 84 PRO A CA 1
ATOM 654 C C . PRO A 1 84 ? -7.095 -4.352 27.199 1.00 93.12 84 PRO A C 1
ATOM 656 O O . PRO A 1 84 ? -8.175 -4.943 27.211 1.00 93.12 84 PRO A O 1
ATOM 659 N N . ASP A 1 85 ? -7.004 -3.020 27.125 1.00 92.75 85 ASP A N 1
ATOM 660 C CA . ASP A 1 85 ? -8.161 -2.119 27.097 1.00 92.75 85 ASP A CA 1
ATOM 661 C C . ASP A 1 85 ? -9.040 -2.378 25.858 1.00 92.75 85 ASP A C 1
ATOM 663 O O . ASP A 1 85 ? -10.265 -2.279 25.929 1.00 92.75 85 ASP A O 1
ATOM 667 N N . LEU A 1 86 ? -8.444 -2.824 24.741 1.00 92.38 86 LEU A N 1
ATOM 668 C CA . LEU A 1 86 ? -9.180 -3.167 23.518 1.00 92.38 86 LEU A CA 1
ATOM 669 C C . LEU A 1 86 ? -10.096 -4.386 23.681 1.00 92.38 86 LEU A C 1
ATOM 671 O O . LEU A 1 86 ? -11.054 -4.532 22.928 1.00 92.38 86 LEU A O 1
ATOM 675 N N . HIS A 1 87 ? -9.813 -5.284 24.630 1.00 90.38 87 HIS A N 1
ATOM 676 C CA . HIS A 1 87 ? -10.640 -6.475 24.845 1.00 90.38 87 HIS A CA 1
ATOM 677 C C . HIS A 1 87 ? -11.995 -6.150 25.483 1.00 90.38 87 HIS A C 1
ATOM 679 O O . HIS A 1 87 ? -12.918 -6.955 25.370 1.00 90.38 87 HIS A O 1
ATOM 685 N N . GLY A 1 88 ? -12.098 -5.005 26.166 1.00 88.56 88 GLY A N 1
ATOM 686 C CA . GLY A 1 88 ? -13.324 -4.530 26.807 1.00 88.56 88 GLY A CA 1
ATOM 687 C C . GLY A 1 88 ? -14.054 -3.429 26.037 1.00 88.56 88 GLY A C 1
ATOM 688 O O . GLY A 1 88 ? -15.104 -2.991 26.499 1.00 88.56 88 GLY A O 1
ATOM 689 N N . ALA A 1 89 ? -13.513 -2.971 24.906 1.00 89.19 89 ALA A N 1
ATOM 690 C CA . ALA A 1 89 ? -14.097 -1.891 24.119 1.00 89.19 89 ALA A CA 1
ATOM 691 C C . ALA A 1 89 ? -15.345 -2.359 23.349 1.00 89.19 89 ALA A C 1
ATOM 693 O O . ALA A 1 89 ? -15.354 -3.450 22.775 1.00 89.19 89 ALA A O 1
ATOM 694 N N . GLU A 1 90 ? -16.386 -1.521 23.312 1.00 90.69 90 GLU A N 1
ATOM 695 C CA . GLU A 1 90 ? -17.595 -1.774 22.514 1.00 90.69 90 GLU A CA 1
ATOM 696 C C . GLU A 1 90 ? -17.308 -1.615 21.014 1.00 90.69 90 GLU A C 1
ATOM 698 O O . GLU A 1 90 ? -17.720 -2.459 20.211 1.00 90.69 90 GLU A O 1
ATOM 703 N N . ALA A 1 91 ? -16.518 -0.602 20.642 1.00 92.12 91 ALA A N 1
ATOM 704 C CA . ALA A 1 91 ? -15.981 -0.438 19.300 1.00 92.12 91 ALA A CA 1
ATOM 705 C C . ALA A 1 91 ? -14.484 -0.089 19.314 1.00 92.12 91 ALA A C 1
ATOM 707 O O . ALA A 1 91 ? -13.954 0.542 20.224 1.00 92.12 91 ALA A O 1
ATOM 708 N N . VAL A 1 92 ? -13.778 -0.509 18.260 1.00 92.75 92 VAL A N 1
ATOM 709 C CA . VAL A 1 92 ? -12.370 -0.158 18.029 1.00 92.75 92 VAL A CA 1
ATOM 710 C C . VAL A 1 92 ? -12.229 0.386 16.617 1.00 92.75 92 VAL A C 1
ATOM 712 O O . VAL A 1 92 ? -12.464 -0.326 15.638 1.00 92.75 92 VAL A O 1
ATOM 715 N N . VAL A 1 93 ? -11.797 1.642 16.506 1.00 93.88 93 VAL A N 1
ATOM 716 C CA . VAL A 1 93 ? -11.509 2.283 15.220 1.00 93.88 93 VAL A CA 1
ATOM 717 C C . VAL A 1 93 ? -10.002 2.288 14.982 1.00 93.88 93 VAL A C 1
ATOM 719 O O . VAL A 1 93 ? -9.248 2.979 15.663 1.00 93.88 93 VAL A O 1
ATOM 722 N N . HIS A 1 94 ? -9.551 1.524 13.987 1.00 94.50 94 HIS A N 1
ATOM 723 C CA . HIS A 1 94 ? -8.156 1.538 13.549 1.00 94.50 94 HIS A CA 1
ATOM 724 C C . HIS A 1 94 ? -7.971 2.515 12.384 1.00 94.50 94 HIS A C 1
ATOM 726 O O . HIS A 1 94 ? -8.560 2.338 11.318 1.00 94.50 94 HIS A O 1
ATOM 732 N N . VAL A 1 95 ? -7.117 3.523 12.581 1.00 95.25 95 VAL A N 1
ATOM 733 C CA . VAL A 1 95 ? -6.806 4.551 11.578 1.00 95.25 95 VAL A CA 1
ATOM 734 C C . VAL A 1 95 ? -5.316 4.507 11.247 1.00 95.25 95 VAL A C 1
ATOM 736 O O . VAL A 1 95 ? -4.472 4.536 12.139 1.00 95.25 95 VAL A O 1
ATOM 739 N N . THR A 1 96 ? -4.978 4.441 9.959 1.00 93.69 96 THR A N 1
ATOM 740 C CA . THR A 1 96 ? -3.588 4.419 9.481 1.00 93.69 96 THR A CA 1
ATOM 741 C C . THR A 1 96 ? -3.465 5.076 8.104 1.00 93.69 96 THR A C 1
ATOM 743 O O . THR A 1 96 ? -4.314 4.865 7.244 1.00 93.69 96 THR A O 1
ATOM 746 N N . GLN A 1 97 ? -2.396 5.851 7.879 1.00 94.62 97 GLN A N 1
ATOM 747 C CA . GLN A 1 97 ? -2.018 6.412 6.562 1.00 94.62 97 GLN A CA 1
ATOM 748 C C . GLN A 1 97 ? -1.022 5.514 5.803 1.00 94.62 97 GLN A C 1
ATOM 750 O O . GLN A 1 97 ? -0.464 5.886 4.769 1.00 94.62 97 GLN A O 1
ATOM 755 N N . GLY A 1 98 ? -0.750 4.317 6.330 1.00 91.12 98 GLY A N 1
ATOM 756 C CA . GLY A 1 98 ? 0.349 3.494 5.847 1.00 91.12 98 GLY A CA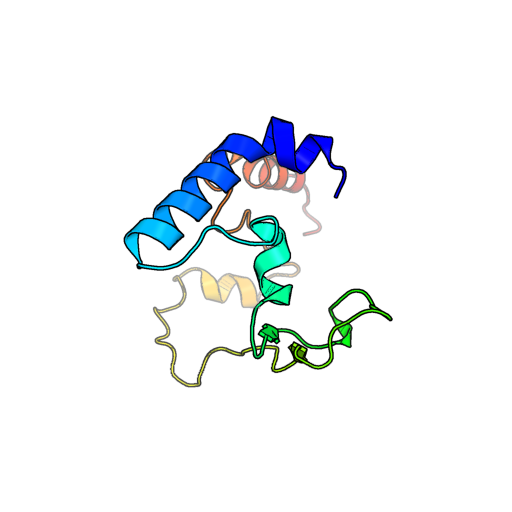 1
ATOM 757 C C . GLY A 1 98 ? 1.705 4.172 6.067 1.00 91.12 98 GLY A C 1
ATOM 758 O O . GLY A 1 98 ? 1.873 5.039 6.920 1.00 91.12 98 GLY A O 1
ATOM 759 N N . THR A 1 99 ? 2.715 3.740 5.318 1.00 89.12 99 THR A N 1
ATOM 760 C CA . THR A 1 99 ? 4.103 4.186 5.525 1.00 89.12 99 THR A CA 1
ATOM 761 C C . THR A 1 99 ? 4.543 5.304 4.589 1.00 89.12 99 THR A C 1
ATOM 763 O O . THR A 1 99 ? 5.624 5.850 4.781 1.00 89.12 99 THR A O 1
ATOM 766 N N . PHE A 1 100 ? 3.773 5.590 3.538 1.00 87.25 100 PHE A N 1
ATOM 767 C CA . PHE A 1 100 ? 4.183 6.528 2.492 1.00 87.25 100 PHE A CA 1
ATOM 768 C C . PHE A 1 100 ? 3.709 7.955 2.773 1.00 87.25 100 PHE A C 1
ATOM 770 O O . PHE A 1 100 ? 4.466 8.897 2.568 1.00 87.25 100 PHE A O 1
ATOM 777 N N . ASP A 1 101 ? 2.488 8.104 3.279 1.00 86.62 101 ASP A N 1
ATOM 778 C CA . ASP A 1 101 ? 1.853 9.397 3.527 1.00 86.62 101 ASP A CA 1
ATOM 779 C C . ASP A 1 101 ? 1.836 9.736 5.027 1.00 86.62 101 ASP A C 1
ATOM 781 O O . ASP A 1 101 ? 0.804 10.031 5.613 1.00 86.62 101 ASP A O 1
ATOM 785 N N . ASN A 1 102 ? 2.987 9.609 5.698 1.00 89.31 102 ASN A N 1
ATOM 786 C CA . ASN A 1 102 ? 3.090 9.822 7.149 1.00 89.31 102 ASN A CA 1
ATOM 787 C C . ASN A 1 102 ? 3.696 11.182 7.545 1.00 89.31 102 ASN A C 1
ATOM 789 O O . ASN A 1 102 ? 3.979 11.402 8.722 1.00 89.31 102 ASN A O 1
ATOM 793 N N . THR A 1 103 ? 3.933 12.077 6.580 1.00 92.81 103 THR A N 1
ATOM 794 C CA . THR A 1 103 ? 4.559 13.386 6.832 1.00 92.81 103 THR A CA 1
ATOM 795 C C . THR A 1 103 ? 3.567 14.453 7.282 1.00 92.81 103 THR A C 1
ATOM 797 O O . THR A 1 103 ? 3.972 15.406 7.941 1.00 92.81 103 THR A O 1
ATOM 800 N N . ASP A 1 104 ? 2.291 14.306 6.923 1.00 94.94 104 ASP A N 1
ATOM 801 C CA . ASP A 1 104 ? 1.215 15.223 7.294 1.00 94.94 104 ASP A CA 1
ATOM 802 C C . ASP A 1 104 ? 0.048 14.443 7.911 1.00 94.94 104 ASP A C 1
ATOM 804 O O . ASP A 1 104 ? -0.783 13.847 7.222 1.00 94.94 104 ASP A O 1
ATOM 808 N N . LEU A 1 105 ? -0.007 14.456 9.244 1.00 95.25 105 LEU A N 1
ATOM 809 C CA . LEU A 1 105 ? -1.068 13.796 10.009 1.00 95.25 105 LEU A CA 1
ATOM 810 C C . LEU A 1 105 ? -2.413 14.534 9.913 1.00 95.25 105 LEU A C 1
ATOM 812 O O . LEU A 1 105 ? -3.443 13.982 10.307 1.00 95.25 105 LEU A O 1
ATOM 816 N N . GLY A 1 106 ? -2.414 15.759 9.376 1.00 96.19 106 GLY A N 1
ATOM 817 C CA . GLY A 1 106 ? -3.604 16.563 9.124 1.00 96.19 106 GLY A CA 1
ATOM 818 C C . GLY A 1 106 ? -4.483 16.031 7.993 1.00 96.19 106 GLY A C 1
ATOM 819 O O . GLY A 1 106 ? -5.613 16.484 7.860 1.00 96.19 106 GLY A O 1
ATOM 820 N N . GLN A 1 107 ? -4.011 15.067 7.193 1.00 94.31 107 GLN A N 1
ATOM 821 C CA . GLN A 1 107 ? -4.791 14.531 6.071 1.00 94.31 107 GLN A CA 1
ATOM 822 C C . GLN A 1 107 ? -5.778 13.431 6.467 1.00 94.31 107 GLN A C 1
ATOM 824 O O . GLN A 1 107 ? -6.809 13.280 5.814 1.00 94.31 107 GLN A O 1
ATOM 829 N N . LEU A 1 108 ? -5.480 12.663 7.522 1.00 95.31 108 LEU A N 1
ATOM 830 C CA . LEU A 1 108 ? -6.336 11.551 7.948 1.00 95.31 108 LEU A CA 1
ATOM 831 C C . LEU A 1 108 ? -6.426 11.411 9.465 1.00 95.31 108 LEU A C 1
ATOM 833 O O . LEU A 1 108 ? -7.531 11.365 10.003 1.00 95.31 108 LEU A O 1
ATOM 837 N N . ILE A 1 109 ? -5.288 11.336 10.162 1.00 96.12 109 ILE A N 1
ATOM 838 C CA . ILE A 1 109 ? -5.265 10.987 11.590 1.00 96.12 109 ILE A CA 1
ATOM 839 C C . ILE A 1 109 ? -5.940 12.068 12.439 1.00 96.12 109 ILE A C 1
ATOM 841 O O . ILE A 1 109 ? -6.900 11.764 13.142 1.00 96.12 109 ILE A O 1
ATOM 845 N N . ALA A 1 110 ? -5.484 13.322 12.351 1.00 96.56 110 ALA A N 1
ATOM 846 C CA . ALA A 1 110 ? -6.060 14.425 13.125 1.00 96.56 110 ALA A CA 1
ATOM 847 C C . ALA A 1 110 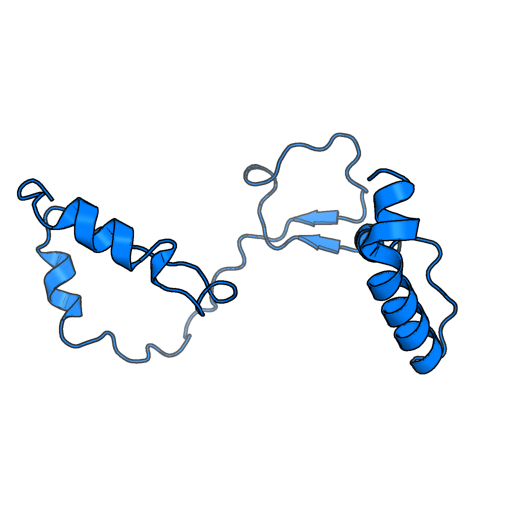? -7.550 14.667 12.803 1.00 96.56 110 ALA A C 1
ATOM 849 O O . ALA A 1 110 ? -8.343 14.664 13.745 1.00 96.56 110 ALA A O 1
ATOM 850 N N . PRO A 1 111 ? -7.977 14.748 11.524 1.00 96.94 111 PRO A N 1
ATOM 851 C CA . PRO A 1 111 ? -9.397 14.886 11.195 1.00 96.94 111 PRO A CA 1
ATOM 852 C C . PRO A 1 111 ? -10.270 13.748 11.729 1.00 96.94 111 PRO A C 1
ATOM 854 O O . PRO A 1 111 ? -11.406 13.983 12.131 1.00 96.94 111 PRO A O 1
ATOM 857 N N . THR A 1 112 ? -9.758 12.512 11.751 1.00 96.56 112 THR A N 1
ATOM 858 C CA . THR A 1 112 ? -10.519 11.380 12.298 1.00 96.56 112 THR A CA 1
ATOM 859 C C . THR A 1 112 ? -10.681 11.509 13.810 1.00 96.56 112 THR A C 1
ATOM 861 O O . THR A 1 112 ? -11.775 11.291 14.316 1.00 96.56 112 THR A O 1
ATOM 864 N N . LEU A 1 113 ? -9.633 11.908 14.536 1.00 96.00 113 LEU A N 1
ATOM 865 C CA . LEU A 1 113 ? -9.726 12.144 15.980 1.00 96.00 113 LEU A CA 1
ATOM 866 C C . LEU A 1 113 ? -10.725 13.259 16.309 1.00 96.00 113 LEU A C 1
ATOM 868 O O . LEU A 1 113 ? -11.556 13.082 17.192 1.00 96.00 113 LEU A O 1
ATOM 872 N N . GLU A 1 114 ? -10.684 14.371 15.573 1.00 97.44 114 GLU A N 1
ATOM 873 C CA . GLU A 1 114 ? -11.636 15.476 15.736 1.00 97.44 114 GLU A CA 1
ATOM 874 C C . GLU A 1 114 ? -13.076 15.030 15.451 1.00 97.44 114 GLU A C 1
ATOM 876 O O . GLU A 1 114 ? -13.978 15.322 16.231 1.00 97.44 114 GLU A O 1
ATOM 881 N N . ALA A 1 115 ? -13.294 14.266 14.376 1.00 96.38 115 ALA A N 1
ATOM 882 C CA . ALA A 1 115 ? -14.619 13.774 14.004 1.00 96.38 115 ALA A CA 1
ATOM 883 C C . ALA A 1 115 ? -15.200 12.754 14.998 1.00 96.38 115 ALA A C 1
ATOM 885 O O . ALA A 1 115 ? -16.421 12.617 15.091 1.00 96.38 115 ALA A O 1
ATOM 886 N N . LEU A 1 116 ? -14.346 12.019 15.714 1.00 96.00 116 LEU A N 1
ATOM 887 C CA . LEU A 1 116 ? -14.759 11.001 16.682 1.00 96.00 116 LEU A CA 1
ATOM 888 C C . LEU A 1 116 ? -14.781 11.509 18.130 1.00 96.00 116 LEU A C 1
ATOM 890 O O . LEU A 1 116 ? -15.286 10.803 18.995 1.00 96.00 116 LEU A O 1
ATOM 894 N N . ALA A 1 117 ? -14.291 12.722 18.402 1.00 95.44 117 ALA A N 1
ATOM 895 C CA . ALA A 1 117 ? -14.148 13.249 19.761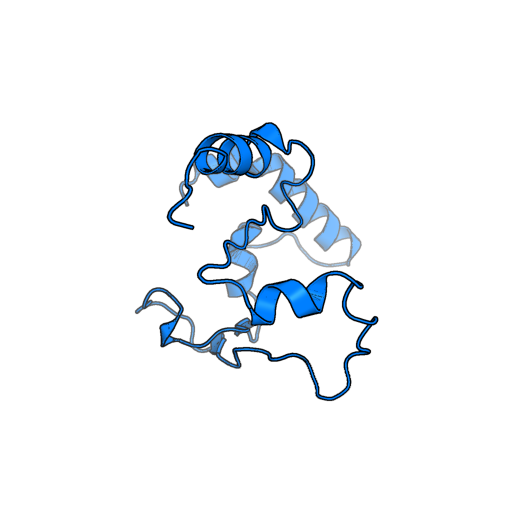 1.00 95.44 117 ALA A CA 1
ATOM 896 C C . ALA A 1 117 ? -15.468 13.321 20.554 1.00 95.44 117 ALA A C 1
ATOM 898 O O . ALA A 1 117 ? -15.448 13.208 21.775 1.00 95.44 117 ALA A O 1
ATOM 899 N N . GLU A 1 118 ? -16.601 13.500 19.868 1.00 93.38 118 GLU A N 1
ATOM 900 C CA . GLU A 1 118 ? -17.936 13.637 20.475 1.00 93.38 118 GLU A CA 1
ATOM 901 C C . GLU A 1 118 ? -18.838 12.407 20.235 1.00 93.38 118 GLU A C 1
ATOM 903 O O . GLU A 1 118 ? -20.047 12.458 20.463 1.00 93.38 118 GLU A O 1
ATOM 908 N N . ARG A 1 119 ? -18.278 11.293 19.743 1.00 90.88 119 ARG A N 1
ATOM 909 C CA . ARG A 1 119 ? -19.023 10.051 19.488 1.00 90.88 119 ARG A CA 1
ATOM 910 C C . ARG A 1 119 ? -18.991 9.147 20.716 1.00 90.88 119 ARG A C 1
ATOM 912 O O . ARG A 1 119 ? -18.174 8.243 20.797 1.00 90.88 119 ARG A O 1
ATOM 919 N N . GLU A 1 120 ? -19.901 9.402 21.655 1.00 84.25 120 GLU A N 1
ATOM 920 C CA . GLU A 1 120 ? -20.083 8.574 22.863 1.00 84.25 120 GLU A CA 1
ATOM 921 C C . GLU A 1 120 ? -20.658 7.175 22.572 1.00 84.25 120 GLU A C 1
ATOM 923 O O . GLU A 1 120 ? -20.670 6.315 23.446 1.00 84.25 120 GLU A O 1
ATOM 928 N N . ASP A 1 121 ? -21.173 6.956 21.361 1.00 84.06 121 ASP A N 1
ATOM 929 C CA . ASP A 1 121 ? -21.699 5.677 20.875 1.00 84.06 121 ASP A CA 1
ATOM 930 C C . ASP A 1 121 ? -20.631 4.791 20.204 1.00 84.06 121 ASP A C 1
ATOM 932 O O . ASP A 1 121 ? -20.975 3.809 19.541 1.00 84.06 121 ASP A O 1
ATOM 936 N N . LEU A 1 122 ? -19.354 5.165 20.331 1.00 73.94 122 LEU A N 1
ATOM 937 C CA . LEU A 1 122 ? -18.186 4.395 19.903 1.00 73.94 122 LEU A CA 1
ATOM 938 C C . LEU A 1 122 ? -17.287 4.057 21.096 1.00 73.94 122 LEU A C 1
ATOM 940 O O . LEU A 1 122 ? -17.133 4.916 21.990 1.00 73.94 122 LEU A O 1
#

Foldseek 3Di:
DDPCCQVPVCVVVQVVQQVVQVVVVHHRDPDGPVCCVVVDQAAEACADPVVDDDDPPDDPRYDYDDVPDDDPDDDPPDDDPCVVVVVPDPDDDDWDPPDPPPPDCVPTNVVVCVVCVPVPVD

pLDDT: mean 89.75, std 8.43, range [55.72, 97.56]

Radius of gyration: 22.17 Å; chains: 1; bounding box: 47×35×53 Å

Sequence (122 aa):
MTTVAHRVIMRGSQRRFDRALAAAGSRSSPVFISDWPRLADGIVQLSVEDFEYPRSDLPPSVEFVGPVLPGKGKVDKGLPDWWPDLHGAEAVVHVTQGTFDNTDLGQLIAPTLEALAEREDL